Protein AF-A0A963NZ80-F1 (afdb_monomer_lite)

Sequence (53 aa):
MRLDELVVEDFKKLKGRHVVRPAALGITVVSGDNEEGKSTLLDALKAAFFMKH

Structure (mmCIF, N/CA/C/O backbone):
data_AF-A0A963NZ80-F1
#
_entry.id   AF-A0A963NZ80-F1
#
loop_
_atom_site.group_PDB
_atom_site.id
_atom_site.type_symbol
_atom_site.label_atom_id
_atom_site.label_alt_id
_atom_site.label_comp_id
_atom_site.label_asym_id
_atom_site.label_entity_id
_atom_site.label_seq_id
_atom_site.pdbx_PDB_ins_code
_atom_site.Cartn_x
_atom_site.Cartn_y
_atom_site.Cartn_z
_atom_site.occupancy
_atom_site.B_iso_or_equiv
_atom_site.auth_seq_id
_atom_site.auth_comp_id
_atom_site.auth_asym_id
_atom_site.auth_atom_id
_atom_site.pdbx_PDB_model_num
ATOM 1 N N . MET A 1 1 ? 5.961 -16.269 1.183 1.00 72.44 1 MET A N 1
ATOM 2 C CA . MET A 1 1 ? 4.672 -15.592 0.924 1.00 72.44 1 MET A CA 1
ATOM 3 C C . MET A 1 1 ? 4.857 -14.692 -0.286 1.00 72.44 1 MET A C 1
ATOM 5 O O . MET A 1 1 ? 5.884 -14.028 -0.356 1.00 72.44 1 MET A O 1
ATOM 9 N N . ARG A 1 2 ? 3.924 -14.720 -1.240 1.00 83.38 2 ARG A N 1
ATOM 10 C CA . ARG A 1 2 ? 3.907 -13.857 -2.430 1.00 83.38 2 ARG A CA 1
ATOM 11 C C . ARG A 1 2 ? 2.619 -13.036 -2.378 1.00 83.38 2 ARG A C 1
ATOM 13 O O . ARG A 1 2 ? 1.579 -13.590 -2.040 1.00 83.38 2 ARG A O 1
ATOM 20 N N . LEU A 1 3 ? 2.712 -11.735 -2.643 1.00 86.56 3 LEU A N 1
ATOM 21 C CA . LEU A 1 3 ? 1.547 -10.865 -2.796 1.00 86.56 3 LEU A CA 1
ATOM 22 C C . LEU A 1 3 ? 1.201 -10.839 -4.286 1.00 86.56 3 LEU A C 1
ATOM 24 O O . LEU A 1 3 ? 2.040 -10.419 -5.074 1.00 86.56 3 LEU A O 1
ATOM 28 N N . ASP A 1 4 ? 0.021 -11.322 -4.671 1.00 90.44 4 ASP A N 1
ATOM 29 C CA . ASP A 1 4 ? -0.411 -11.334 -6.078 1.00 90.44 4 ASP A CA 1
ATOM 30 C C . ASP A 1 4 ? -1.232 -10.092 -6.437 1.00 90.44 4 ASP A C 1
ATOM 32 O O . ASP A 1 4 ? -1.037 -9.491 -7.491 1.00 90.44 4 ASP A O 1
ATOM 36 N N . GLU A 1 5 ? -2.115 -9.666 -5.537 1.00 92.25 5 GLU A N 1
ATOM 37 C CA . GLU A 1 5 ? -2.913 -8.452 -5.678 1.00 92.25 5 GLU A CA 1
ATOM 38 C C . GLU A 1 5 ? -3.227 -7.891 -4.286 1.00 92.25 5 GLU A C 1
ATOM 40 O O . GLU A 1 5 ? -3.463 -8.643 -3.337 1.00 92.25 5 GLU A O 1
ATOM 45 N N . LEU A 1 6 ? -3.224 -6.565 -4.162 1.00 91.38 6 LEU A N 1
ATOM 46 C CA . LEU A 1 6 ? -3.735 -5.845 -3.000 1.00 91.38 6 LEU A CA 1
ATOM 47 C C . LEU A 1 6 ? -4.895 -4.962 -3.463 1.00 91.38 6 LEU A C 1
ATOM 49 O O . LEU A 1 6 ? -4.692 -4.016 -4.225 1.00 91.38 6 LEU A O 1
ATOM 53 N N . VAL A 1 7 ? -6.100 -5.268 -2.987 1.00 95.69 7 VAL A N 1
ATOM 54 C CA . VAL A 1 7 ? -7.296 -4.449 -3.208 1.00 95.69 7 VAL A CA 1
ATOM 55 C C . VAL A 1 7 ? -7.602 -3.697 -1.921 1.00 95.69 7 VAL A C 1
ATOM 57 O O . VAL A 1 7 ? -7.740 -4.308 -0.862 1.00 95.69 7 VAL A O 1
ATOM 60 N N . VAL A 1 8 ? -7.686 -2.372 -2.011 1.00 95.69 8 VAL A N 1
ATOM 61 C CA . VAL A 1 8 ? -8.052 -1.498 -0.894 1.00 95.69 8 VAL A CA 1
ATOM 62 C C . VAL A 1 8 ? -9.341 -0.776 -1.252 1.00 95.69 8 VAL A C 1
ATOM 64 O O . VAL A 1 8 ? -9.389 -0.034 -2.233 1.00 95.69 8 VAL A O 1
ATOM 67 N N . GLU A 1 9 ? -10.375 -0.996 -0.447 1.00 97.12 9 GLU A N 1
ATOM 68 C CA . GLU A 1 9 ? -11.697 -0.394 -0.610 1.00 97.12 9 GLU A CA 1
ATOM 69 C C . GLU A 1 9 ? -12.060 0.394 0.651 1.00 97.12 9 GLU A C 1
ATOM 71 O O . GLU A 1 9 ? -11.948 -0.113 1.767 1.00 97.12 9 GLU A O 1
ATOM 76 N N . ASP A 1 10 ? -12.427 1.664 0.459 1.00 96.25 10 ASP A N 1
ATOM 77 C CA . ASP A 1 10 ? -12.927 2.586 1.489 1.00 96.25 10 ASP A CA 1
ATOM 78 C C . ASP A 1 10 ? -12.112 2.641 2.798 1.00 96.25 10 ASP A C 1
ATOM 80 O O . ASP A 1 10 ? -12.639 2.844 3.897 1.00 96.25 10 ASP A O 1
ATOM 84 N N . PHE A 1 11 ? -10.783 2.555 2.684 1.00 95.88 11 PHE A N 1
ATOM 85 C CA . PHE A 1 11 ? -9.862 2.586 3.817 1.00 95.88 11 PHE A CA 1
ATOM 86 C C . PHE A 1 11 ? -9.302 3.991 4.070 1.00 95.88 11 PHE A C 1
ATOM 88 O O . PHE A 1 11 ? -8.513 4.535 3.288 1.00 95.88 11 PHE A O 1
ATOM 95 N N . LYS A 1 12 ? -9.651 4.583 5.220 1.00 95.44 12 LYS A N 1
ATOM 96 C CA . LYS A 1 12 ? -9.246 5.950 5.603 1.00 95.44 12 LYS A CA 1
ATOM 97 C C . LYS A 1 12 ? -9.563 6.947 4.468 1.00 95.44 12 LYS A C 1
ATOM 99 O O . LYS A 1 12 ? -10.736 7.136 4.137 1.00 95.44 12 LYS A O 1
ATOM 104 N N . LYS A 1 13 ? -8.539 7.587 3.883 1.00 94.88 13 LYS A N 1
ATOM 105 C CA . LYS A 1 13 ? -8.666 8.552 2.776 1.00 94.88 13 LYS A CA 1
ATOM 106 C C . LYS A 1 13 ? -8.659 7.922 1.378 1.00 94.88 13 LYS A C 1
ATOM 108 O O . LYS A 1 13 ? -8.963 8.622 0.420 1.00 94.88 13 LYS A O 1
ATOM 113 N N . LEU A 1 14 ? -8.330 6.634 1.251 1.00 94.88 14 LEU A N 1
ATOM 114 C CA . LEU A 1 14 ? -8.442 5.905 -0.013 1.00 94.88 14 LEU A CA 1
ATOM 115 C C . LEU A 1 14 ? -9.915 5.532 -0.207 1.00 94.88 14 LEU A C 1
ATOM 117 O O . LEU A 1 14 ? 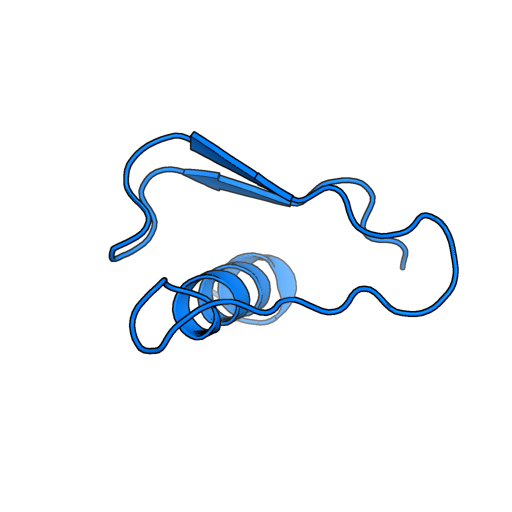-10.384 4.529 0.325 1.00 94.88 14 LEU A O 1
ATOM 121 N N . LYS A 1 15 ? -10.660 6.407 -0.887 1.00 95.50 15 LYS A N 1
ATOM 122 C CA . LYS A 1 15 ? -12.086 6.214 -1.188 1.00 95.50 15 LYS A CA 1
ATOM 123 C C . LYS A 1 15 ? -12.271 5.475 -2.503 1.00 95.50 15 LYS A C 1
ATOM 125 O O . LYS A 1 15 ? -11.525 5.730 -3.450 1.00 95.50 15 LYS A O 1
ATOM 130 N N . GLY A 1 16 ? -13.275 4.607 -2.570 1.00 95.69 16 GLY A N 1
ATOM 131 C CA . GLY A 1 16 ? -13.492 3.740 -3.723 1.00 95.69 16 GLY A CA 1
ATOM 132 C C . GLY A 1 16 ? -12.475 2.601 -3.802 1.00 95.69 16 GLY A C 1
ATOM 133 O O . GLY A 1 16 ? -11.767 2.306 -2.838 1.00 95.69 16 GLY A O 1
ATOM 134 N N . ARG A 1 17 ? -12.42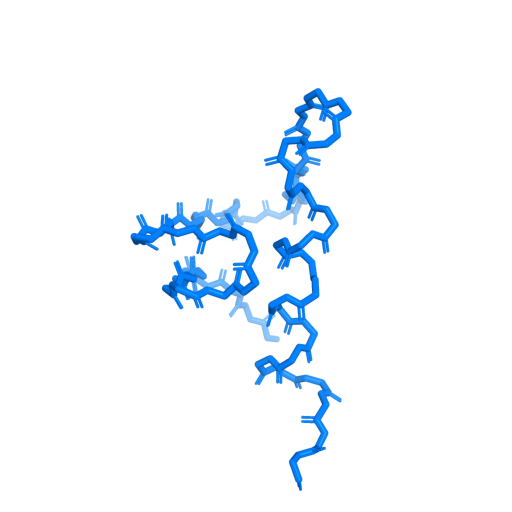7 1.946 -4.966 1.00 96.69 17 ARG A N 1
ATOM 135 C CA . ARG A 1 17 ? -11.661 0.717 -5.185 1.00 96.69 17 ARG A CA 1
ATOM 136 C C . ARG A 1 17 ? -10.293 0.992 -5.796 1.00 96.69 17 ARG A C 1
ATOM 138 O O . ARG A 1 17 ? -10.196 1.365 -6.964 1.00 96.69 17 ARG A O 1
ATOM 145 N N . HIS A 1 18 ? -9.244 0.721 -5.027 1.00 94.69 18 HIS A N 1
ATOM 1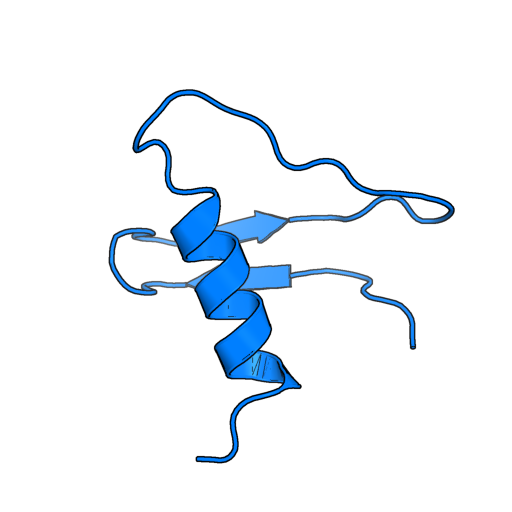46 C CA . HIS A 1 18 ? -7.850 0.852 -5.451 1.00 94.69 18 HIS A CA 1
ATOM 147 C C . HIS A 1 18 ? -7.215 -0.525 -5.587 1.00 94.69 18 HIS A C 1
ATOM 149 O O . HIS A 1 18 ? -7.309 -1.346 -4.676 1.00 94.69 18 HIS A O 1
ATOM 155 N N . VAL A 1 19 ? -6.561 -0.784 -6.719 1.00 94.94 19 VAL A N 1
ATOM 156 C CA . VAL A 1 19 ? -5.938 -2.081 -7.008 1.00 94.94 19 VAL A CA 1
ATOM 157 C C . VAL A 1 19 ? -4.448 -1.891 -7.234 1.00 94.94 19 VAL A C 1
ATOM 159 O O . VAL A 1 19 ? -4.041 -1.146 -8.124 1.00 94.94 19 VAL A O 1
ATOM 162 N N . VAL A 1 20 ? -3.638 -2.605 -6.457 1.00 92.00 20 VAL A N 1
ATOM 163 C CA . VAL A 1 20 ? -2.184 -2.643 -6.604 1.00 92.00 20 VAL A CA 1
ATOM 164 C C . VAL A 1 20 ? -1.769 -4.047 -7.008 1.00 92.00 20 VAL A C 1
ATOM 166 O O . VAL A 1 20 ? -1.996 -5.015 -6.282 1.00 92.00 20 VAL A O 1
ATOM 169 N N . ARG A 1 21 ? -1.130 -4.141 -8.174 1.00 93.31 21 ARG A N 1
ATOM 170 C CA . ARG A 1 21 ? -0.524 -5.374 -8.678 1.00 93.31 21 A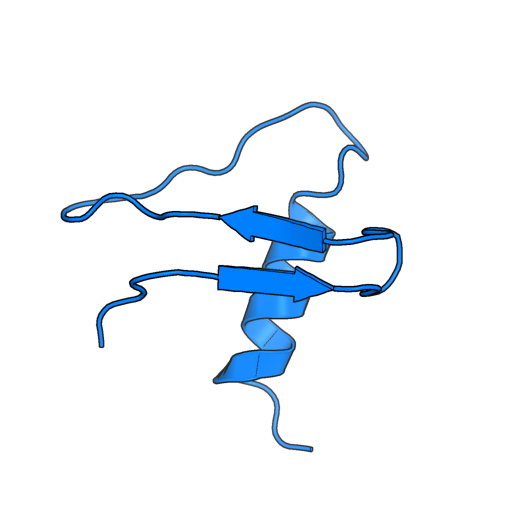RG A CA 1
ATOM 171 C C . ARG A 1 21 ? 0.988 -5.261 -8.524 1.00 93.31 21 ARG A C 1
ATOM 173 O O . ARG A 1 21 ? 1.601 -4.507 -9.281 1.00 93.31 21 ARG A O 1
ATOM 180 N N . PRO A 1 22 ? 1.584 -5.914 -7.515 1.00 90.00 22 PRO A N 1
ATOM 181 C CA . PRO A 1 22 ? 3.022 -5.857 -7.308 1.00 90.00 22 PRO A CA 1
ATOM 182 C C . PRO A 1 22 ? 3.774 -6.561 -8.442 1.00 90.00 22 PRO A C 1
ATOM 184 O O . PRO A 1 22 ? 3.227 -7.379 -9.186 1.00 90.00 22 PRO A O 1
ATOM 187 N N . ALA A 1 23 ? 5.062 -6.250 -8.551 1.00 86.69 23 ALA A N 1
ATOM 188 C CA . ALA A 1 23 ? 5.972 -6.956 -9.434 1.00 86.69 23 ALA A CA 1
ATOM 189 C C . ALA A 1 23 ? 5.980 -8.455 -9.097 1.00 86.69 23 ALA A C 1
ATOM 191 O O . ALA A 1 23 ? 6.097 -8.846 -7.935 1.00 86.69 23 ALA A O 1
ATOM 192 N N . ALA A 1 24 ? 5.897 -9.293 -10.132 1.00 82.25 24 ALA A N 1
ATOM 193 C CA . ALA A 1 24 ? 5.873 -10.745 -9.974 1.00 82.25 24 ALA A CA 1
ATOM 194 C C . ALA A 1 24 ? 7.152 -11.299 -9.317 1.00 82.25 24 ALA A C 1
ATOM 196 O O . ALA A 1 24 ? 7.103 -12.342 -8.667 1.00 82.25 24 ALA A O 1
ATOM 197 N N . LEU A 1 25 ? 8.285 -10.608 -9.492 1.00 86.44 25 LEU A N 1
ATOM 198 C CA . LEU A 1 25 ? 9.582 -10.905 -8.888 1.00 86.44 25 LEU A CA 1
ATOM 199 C C . LEU A 1 25 ? 10.287 -9.595 -8.512 1.00 86.44 25 LEU A C 1
ATOM 201 O O . LEU A 1 25 ? 10.095 -8.568 -9.163 1.00 86.44 25 LEU A O 1
ATOM 205 N N . GLY A 1 26 ? 11.146 -9.648 -7.494 1.00 88.56 26 GLY A N 1
ATOM 206 C CA . GLY A 1 26 ? 11.952 -8.505 -7.067 1.00 88.56 26 GLY A CA 1
ATOM 207 C C . GLY A 1 26 ? 11.211 -7.549 -6.130 1.00 88.56 26 GLY A C 1
ATOM 208 O O . GLY A 1 26 ? 10.513 -7.983 -5.215 1.00 88.56 26 GLY A O 1
ATOM 209 N N . ILE A 1 27 ? 11.421 -6.245 -6.321 1.00 91.19 27 ILE A N 1
ATOM 210 C CA . ILE A 1 27 ? 10.952 -5.186 -5.417 1.00 91.19 27 ILE A CA 1
ATOM 211 C C . ILE A 1 27 ? 9.880 -4.353 -6.122 1.00 91.19 27 ILE A C 1
ATOM 213 O O . ILE A 1 27 ? 10.093 -3.868 -7.229 1.00 91.19 27 ILE A O 1
ATOM 217 N N . THR A 1 28 ? 8.744 -4.144 -5.454 1.00 91.62 28 THR A N 1
ATOM 218 C CA . THR A 1 28 ? 7.740 -3.155 -5.873 1.00 91.62 28 THR A CA 1
ATOM 219 C C . THR A 1 28 ? 7.989 -1.848 -5.134 1.00 91.62 28 THR A C 1
ATOM 221 O O . THR A 1 28 ? 8.032 -1.839 -3.904 1.00 91.62 28 THR A O 1
ATOM 224 N N . VAL A 1 29 ? 8.133 -0.747 -5.870 1.00 92.94 29 VAL A N 1
ATOM 225 C CA . VAL A 1 29 ? 8.295 0.595 -5.299 1.00 92.94 29 VAL A CA 1
ATOM 226 C C . VAL A 1 29 ? 6.985 1.356 -5.450 1.00 92.94 29 VAL A C 1
ATOM 228 O O . VAL A 1 29 ? 6.460 1.475 -6.553 1.00 92.94 29 VAL A O 1
ATOM 231 N N . VAL A 1 30 ? 6.468 1.879 -4.339 1.00 91.62 30 VAL A N 1
ATOM 232 C CA . VAL A 1 30 ? 5.295 2.760 -4.331 1.00 91.62 30 VAL A CA 1
ATOM 233 C C . VAL A 1 30 ? 5.773 4.200 -4.162 1.00 91.62 30 VAL A C 1
ATOM 235 O O . VAL A 1 30 ? 6.319 4.558 -3.117 1.00 91.62 30 VAL A O 1
ATOM 238 N N . SER A 1 31 ? 5.562 5.023 -5.185 1.00 93.88 31 SER A N 1
ATOM 239 C CA . SER A 1 31 ? 5.912 6.447 -5.219 1.00 93.88 31 SER A CA 1
ATOM 240 C C . SER A 1 31 ? 4.697 7.305 -5.591 1.00 93.88 31 SER A C 1
ATOM 242 O O . SER A 1 31 ? 3.606 6.785 -5.800 1.00 93.88 31 SER A O 1
ATOM 244 N N . GLY A 1 32 ? 4.869 8.625 -5.549 1.00 93.06 32 GLY A N 1
ATOM 245 C CA . GLY A 1 32 ? 3.804 9.617 -5.695 1.00 93.06 32 GLY A CA 1
ATOM 246 C C . GLY A 1 32 ? 4.125 10.878 -4.898 1.00 93.06 32 GLY A C 1
ATOM 247 O O . GLY A 1 32 ? 5.085 10.892 -4.113 1.00 93.06 32 GLY A O 1
ATOM 248 N N . ASP A 1 33 ? 3.298 11.899 -5.027 1.00 96.62 33 ASP A N 1
ATOM 249 C CA . ASP A 1 33 ? 3.436 13.191 -4.368 1.00 96.62 33 ASP A CA 1
ATOM 250 C C . ASP A 1 33 ? 3.115 13.119 -2.872 1.00 96.62 33 ASP A C 1
ATOM 252 O O . ASP A 1 33 ? 2.574 12.131 -2.343 1.00 96.62 33 ASP A O 1
ATOM 256 N N . ASN A 1 34 ? 3.515 14.158 -2.134 1.00 94.94 34 ASN A N 1
ATOM 257 C CA . ASN A 1 34 ? 3.140 14.262 -0.730 1.00 94.94 34 ASN A CA 1
ATOM 258 C C . ASN A 1 34 ? 1.609 14.206 -0.595 1.00 94.94 34 ASN A C 1
ATOM 260 O O . ASN A 1 34 ? 0.880 14.705 -1.440 1.00 94.94 34 ASN A O 1
ATOM 264 N N . GLU A 1 35 ? 1.131 13.556 0.463 1.00 91.38 35 GLU A N 1
ATOM 265 C CA . GLU A 1 35 ? -0.301 13.390 0.744 1.00 91.38 35 GLU A CA 1
ATOM 266 C C . GLU A 1 35 ? -1.126 12.584 -0.278 1.00 91.38 35 GLU A C 1
ATOM 268 O O . GLU A 1 35 ? -2.306 12.346 -0.030 1.00 91.38 35 GLU A O 1
ATOM 273 N N . GLU A 1 36 ? -0.521 11.997 -1.310 1.00 93.12 36 GLU A N 1
ATOM 274 C CA . GLU A 1 36 ? -1.247 11.192 -2.311 1.00 93.12 36 GLU A CA 1
ATOM 275 C C . GLU A 1 36 ? -1.756 9.833 -1.774 1.00 93.12 36 GLU A C 1
ATOM 277 O O . GLU A 1 36 ? -2.581 9.164 -2.379 1.00 93.12 36 GLU A O 1
ATOM 282 N N . GLY A 1 37 ? -1.320 9.426 -0.574 1.00 94.44 37 GLY A N 1
ATOM 283 C CA . GLY A 1 37 ? -1.867 8.249 0.120 1.00 94.44 37 GLY A CA 1
ATOM 284 C C . GLY A 1 37 ? -0.964 7.023 0.181 1.00 94.44 37 GLY A C 1
ATOM 285 O O . GLY A 1 37 ? -1.393 5.992 0.688 1.00 94.44 37 GLY A O 1
ATOM 286 N N . LYS A 1 38 ? 0.311 7.150 -0.199 1.00 95.25 38 LYS A N 1
ATOM 287 C CA . LYS A 1 38 ? 1.335 6.094 -0.056 1.00 95.25 38 LYS A CA 1
ATOM 288 C C . LYS A 1 38 ? 1.379 5.462 1.344 1.00 95.25 38 LYS A C 1
ATOM 290 O O . LYS A 1 38 ? 1.282 4.247 1.481 1.00 95.25 38 LYS A O 1
ATOM 295 N N . SER A 1 39 ? 1.471 6.277 2.401 1.00 95.56 39 SER A N 1
ATOM 296 C CA . SER A 1 39 ? 1.483 5.772 3.785 1.00 95.56 39 SER A CA 1
ATOM 297 C C . SER A 1 39 ? 0.149 5.134 4.176 1.00 95.56 39 SER A C 1
ATOM 299 O O . SER A 1 39 ? 0.123 4.173 4.933 1.00 95.56 39 SER A O 1
ATOM 301 N N . THR A 1 40 ? -0.964 5.621 3.619 1.00 96.19 40 THR A N 1
ATOM 302 C CA . THR A 1 40 ? -2.296 5.041 3.841 1.00 96.19 40 THR A CA 1
ATOM 303 C C . THR A 1 40 ? -2.429 3.662 3.198 1.00 96.19 40 THR A C 1
ATOM 305 O O . THR A 1 40 ? -3.007 2.767 3.810 1.00 96.19 40 THR A O 1
ATOM 308 N N . LEU A 1 41 ? -1.853 3.462 2.011 1.00 94.81 41 LEU A N 1
ATOM 309 C CA . LEU A 1 41 ? -1.772 2.151 1.369 1.00 94.81 41 LEU A CA 1
ATOM 310 C C . LEU A 1 41 ? -0.926 1.173 2.202 1.00 94.81 41 LEU A C 1
ATOM 312 O O . LEU A 1 41 ? -1.324 0.027 2.405 1.00 94.81 41 LEU A O 1
ATOM 316 N N . LEU A 1 42 ? 0.211 1.633 2.736 1.00 93.31 42 LEU A N 1
ATOM 317 C CA . LEU A 1 42 ? 1.046 0.822 3.626 1.00 93.31 42 LEU A CA 1
ATOM 318 C C . LEU A 1 42 ? 0.312 0.447 4.925 1.00 93.31 42 LEU A C 1
ATOM 320 O O . LEU A 1 42 ? 0.430 -0.686 5.389 1.00 93.31 42 LEU A O 1
ATOM 324 N N . ASP A 1 43 ? -0.464 1.367 5.499 1.00 94.94 43 ASP A N 1
ATOM 325 C CA . ASP A 1 43 ? -1.302 1.091 6.670 1.00 94.94 43 ASP A CA 1
ATOM 326 C C . ASP A 1 43 ? -2.369 0.029 6.380 1.00 94.94 43 ASP A C 1
ATOM 328 O O . ASP A 1 43 ? -2.605 -0.833 7.225 1.00 94.94 43 ASP A O 1
ATOM 332 N N . ALA A 1 44 ? -2.991 0.065 5.197 1.00 93.81 44 ALA A N 1
ATOM 333 C CA . ALA A 1 44 ? -3.974 -0.937 4.786 1.00 93.81 44 ALA A CA 1
ATOM 334 C C . ALA A 1 44 ? -3.339 -2.334 4.707 1.00 93.81 44 ALA A 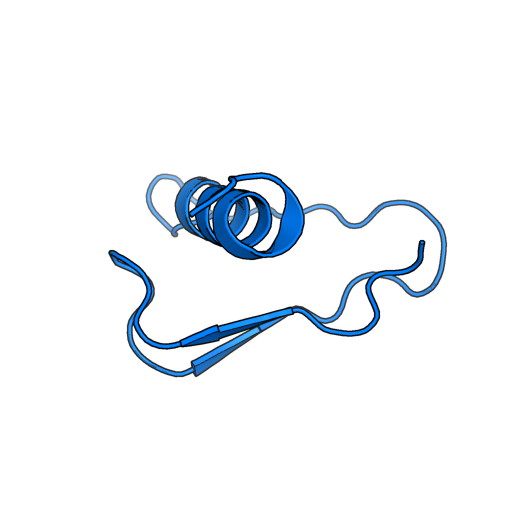C 1
ATOM 336 O O . ALA A 1 44 ? -3.879 -3.295 5.252 1.00 93.81 44 ALA A O 1
ATOM 337 N N . LEU A 1 45 ? -2.142 -2.435 4.114 1.00 92.25 45 LEU A N 1
ATOM 338 C CA . LEU A 1 45 ? -1.383 -3.687 4.060 1.00 92.25 45 LEU A CA 1
ATOM 339 C C . LEU A 1 45 ? -1.045 -4.206 5.468 1.00 92.25 45 LEU A C 1
ATOM 341 O O . LEU A 1 45 ? -1.1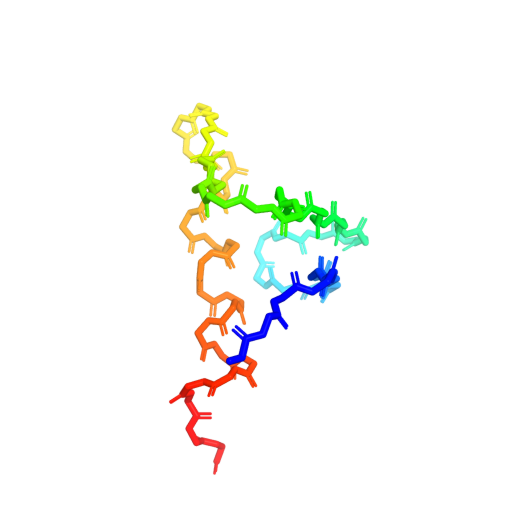97 -5.396 5.748 1.00 92.25 45 LEU A O 1
ATOM 345 N N . LYS A 1 46 ? -0.612 -3.314 6.370 1.00 92.81 46 LYS A N 1
ATOM 346 C CA . LYS A 1 46 ? -0.330 -3.660 7.772 1.00 92.81 46 LYS A CA 1
ATOM 347 C C . LYS A 1 46 ? -1.571 -4.172 8.496 1.00 92.81 46 LYS A C 1
ATOM 349 O O . LYS A 1 46 ? -1.480 -5.178 9.195 1.00 92.81 46 LYS A O 1
ATOM 354 N N . ALA A 1 47 ? -2.708 -3.508 8.304 1.00 92.56 47 ALA A N 1
ATOM 355 C CA . ALA A 1 47 ? -3.978 -3.907 8.900 1.00 92.56 47 ALA A CA 1
ATOM 356 C C . ALA A 1 47 ? -4.430 -5.292 8.428 1.00 92.56 47 ALA A C 1
ATOM 358 O O . ALA A 1 47 ? -4.847 -6.092 9.253 1.00 92.56 47 ALA A O 1
ATOM 359 N N . ALA A 1 48 ? -4.287 -5.591 7.135 1.00 88.75 48 ALA A N 1
ATOM 360 C CA . ALA A 1 48 ? -4.742 -6.855 6.561 1.00 88.75 48 ALA A CA 1
ATOM 361 C C . ALA A 1 48 ? -3.906 -8.072 6.995 1.00 88.75 48 ALA A C 1
ATOM 363 O O . ALA A 1 48 ? -4.455 -9.151 7.200 1.00 88.75 48 ALA A O 1
ATOM 364 N N . PHE A 1 49 ? -2.581 -7.923 7.103 1.00 85.69 49 PHE A N 1
ATOM 365 C CA . PHE A 1 49 ? -1.681 -9.075 7.258 1.00 85.69 49 PHE A CA 1
ATOM 366 C C . PHE A 1 49 ? -0.951 -9.154 8.600 1.00 85.69 49 PHE A C 1
ATOM 368 O O . PHE A 1 49 ? -0.456 -10.226 8.946 1.00 85.69 49 PHE A O 1
ATOM 375 N N . PHE A 1 50 ? -0.829 -8.050 9.341 1.00 84.56 50 PHE A N 1
ATOM 376 C CA . PHE A 1 50 ? 0.120 -7.971 10.459 1.00 84.56 50 PHE A CA 1
ATOM 377 C C . PHE A 1 50 ? -0.478 -7.466 11.773 1.00 84.56 50 PHE A C 1
ATOM 379 O O . PHE A 1 50 ? 0.127 -7.674 12.824 1.00 84.56 50 PHE A O 1
ATOM 386 N N . MET A 1 51 ? -1.646 -6.822 11.750 1.00 82.81 51 MET A N 1
ATOM 387 C CA . MET A 1 51 ? -2.340 -6.427 12.975 1.00 82.81 51 MET A CA 1
ATOM 388 C C . MET A 1 51 ? -3.340 -7.515 13.378 1.00 82.81 51 MET A C 1
ATOM 390 O O . MET A 1 51 ? -4.143 -7.957 12.563 1.00 82.81 51 MET A O 1
ATOM 394 N N . LYS A 1 52 ? -3.282 -7.964 14.639 1.00 59.69 52 LYS A N 1
ATOM 395 C CA . LYS A 1 52 ? -4.357 -8.775 15.227 1.00 59.69 52 LYS A CA 1
ATOM 396 C C . LYS A 1 52 ? -5.547 -7.859 15.509 1.00 59.69 52 LYS A C 1
ATOM 398 O O . LYS A 1 52 ? -5.360 -6.815 16.132 1.00 59.69 52 LYS A O 1
ATOM 403 N N . HIS A 1 53 ? -6.724 -8.263 15.042 1.00 56.16 53 HIS A N 1
ATOM 404 C CA . HIS A 1 53 ? -8.000 -7.720 15.498 1.00 56.16 53 HIS A CA 1
ATOM 405 C C . HIS A 1 53 ? -8.314 -8.209 16.913 1.00 56.16 53 HIS A C 1
ATOM 407 O O . HIS A 1 53 ? -7.960 -9.373 17.218 1.00 56.16 53 HIS A O 1
#

Secondary structure (DSSP, 8-state):
-----EEEEEETTEEEEEEE---SSS------STTSSHHHHHHHHHHHHT---

pLDDT: mean 90.62, std 7.97, range [56.16, 97.12]

Foldseek 3Di:
DDDQKDWDDPQDPPHGIDIDGADRDDDRDDDDDPPPCPVSSVVSVCVVPPDDD

Radius of gyration: 11.5 Å; chains: 1; bounding box: 25×30×26 Å